Protein AF-A0A6G2W3L3-F1 (afdb_monomer_lite)

Secondary structure (DSSP, 8-state):
----SPPP---SS----TT----S--------HHHHHHHHHHHHHTT--HHHHHHHHHHHHHHHHHT-S------------TTSTTTT-

Radius of gyration: 17.18 Å; chains: 1; bounding box: 35×34×39 Å

Foldseek 3Di:
DDDPDAQDADDPDDDDDPPDPPPPDDDDDDDDPVVVVVLVVVCVVVVHDSVVVVVVVVQVVSCVRSVHPDGDDDDDDPPDPPPDPPPVD

pLDDT: mean 79.98, std 16.92, range [48.91, 98.06]

Structure (mmCIF, N/CA/C/O backbone):
data_AF-A0A6G2W3L3-F1
#
_entry.id   AF-A0A6G2W3L3-F1
#
loop_
_atom_site.group_PDB
_atom_site.id
_atom_site.type_symbol
_atom_site.label_atom_id
_atom_site.label_alt_id
_atom_site.label_comp_id
_atom_site.label_asym_id
_atom_site.label_entity_id
_atom_site.label_seq_id
_atom_site.pdbx_PDB_ins_code
_atom_site.Cartn_x
_atom_site.Cartn_y
_atom_site.Cartn_z
_atom_site.occupancy
_atom_site.B_iso_or_equiv
_atom_site.auth_seq_id
_atom_site.auth_comp_id
_atom_site.auth_asym_id
_atom_site.auth_atom_id
_atom_site.pdbx_PDB_model_num
ATOM 1 N N . SER A 1 1 ? 7.965 12.892 17.298 1.00 48.91 1 SER A N 1
ATOM 2 C CA . SER A 1 1 ? 7.966 11.627 18.059 1.00 48.91 1 SER A CA 1
ATOM 3 C C . SER A 1 1 ? 8.041 10.498 17.048 1.00 48.91 1 SER A C 1
ATOM 5 O O . SER A 1 1 ? 7.304 10.539 16.076 1.00 48.91 1 SER A O 1
ATOM 7 N N . GLY A 1 2 ? 9.013 9.591 17.170 1.00 54.34 2 GLY A N 1
ATOM 8 C CA . GLY A 1 2 ? 9.240 8.531 16.177 1.00 54.34 2 GLY A CA 1
ATOM 9 C C . GLY A 1 2 ? 8.298 7.341 16.366 1.00 54.34 2 GLY A C 1
ATOM 10 O O . GLY A 1 2 ? 7.880 7.063 17.489 1.00 54.34 2 GLY A O 1
ATOM 11 N N . LEU A 1 3 ? 7.981 6.646 15.272 1.00 56.06 3 LEU A N 1
ATOM 12 C CA . LEU A 1 3 ? 7.212 5.400 15.274 1.00 56.06 3 LEU A CA 1
ATOM 13 C C . LEU A 1 3 ? 8.112 4.278 15.820 1.00 56.06 3 LEU A C 1
ATOM 15 O O . LEU A 1 3 ? 9.074 3.885 15.166 1.00 56.06 3 LEU A O 1
ATOM 19 N N . ALA A 1 4 ? 7.849 3.829 17.049 1.00 63.16 4 ALA A N 1
ATOM 20 C CA . ALA A 1 4 ? 8.735 2.930 17.798 1.00 63.16 4 ALA A CA 1
ATOM 21 C C . ALA A 1 4 ? 8.477 1.430 17.553 1.00 63.16 4 ALA A C 1
ATOM 23 O O . ALA A 1 4 ? 9.233 0.597 18.047 1.00 63.16 4 ALA A O 1
ATOM 24 N N . GLU A 1 5 ? 7.425 1.075 16.810 1.00 64.19 5 GLU A N 1
ATOM 25 C CA . GLU A 1 5 ? 6.990 -0.313 16.645 1.00 64.19 5 GLU A CA 1
ATOM 26 C C . GLU A 1 5 ? 6.282 -0.519 15.296 1.00 64.19 5 GLU A C 1
ATOM 28 O O . GLU A 1 5 ? 5.610 0.385 14.792 1.00 64.19 5 GLU A O 1
ATOM 33 N N . ALA A 1 6 ? 6.433 -1.710 14.707 1.00 66.31 6 ALA A N 1
ATOM 34 C CA . ALA A 1 6 ? 5.678 -2.108 13.522 1.00 66.31 6 ALA A CA 1
ATOM 35 C C . ALA A 1 6 ? 4.171 -2.156 13.826 1.00 66.3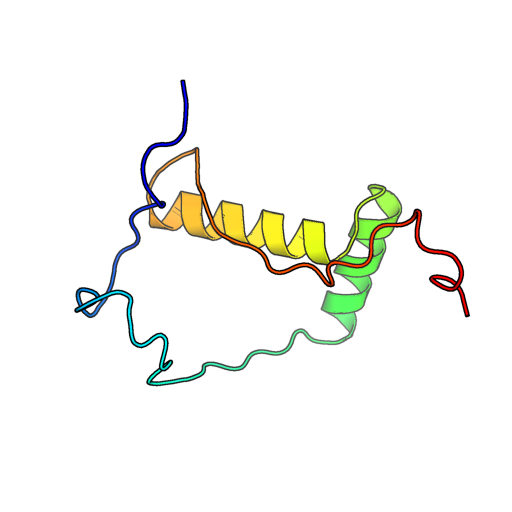1 6 ALA A C 1
ATOM 37 O O . ALA A 1 6 ? 3.768 -2.445 14.952 1.00 66.31 6 ALA A O 1
ATOM 38 N N . THR A 1 7 ? 3.323 -1.904 12.825 1.00 73.62 7 THR A N 1
ATOM 39 C CA . THR A 1 7 ? 1.867 -1.997 13.007 1.00 73.62 7 THR A CA 1
ATOM 40 C C . THR A 1 7 ? 1.476 -3.417 13.427 1.00 73.62 7 THR A C 1
ATOM 42 O O . THR A 1 7 ? 1.707 -4.349 12.655 1.00 73.62 7 THR A O 1
ATOM 45 N N . PRO A 1 8 ? 0.876 -3.611 14.617 1.00 71.56 8 PRO A N 1
ATOM 46 C CA . PRO A 1 8 ? 0.445 -4.930 15.048 1.00 71.56 8 PRO A CA 1
ATOM 47 C C . PRO A 1 8 ? -0.764 -5.352 14.214 1.00 71.56 8 PRO A C 1
ATOM 49 O O . PRO A 1 8 ? -1.757 -4.627 14.129 1.00 71.56 8 PRO A O 1
ATOM 52 N N . LEU A 1 9 ? -0.669 -6.522 13.591 1.00 70.56 9 LEU A N 1
ATOM 53 C CA . LEU A 1 9 ? -1.743 -7.123 12.809 1.00 70.56 9 LEU A CA 1
ATOM 54 C C . LEU A 1 9 ? -2.241 -8.388 13.510 1.00 70.56 9 LEU A C 1
ATOM 56 O O . LEU A 1 9 ? -1.468 -9.033 14.220 1.00 70.56 9 LEU A O 1
ATOM 60 N N . PRO A 1 10 ? -3.515 -8.762 13.329 1.00 70.56 10 PRO A N 1
ATOM 61 C CA . PRO A 1 10 ? -3.994 -10.059 13.776 1.00 70.56 10 PRO A CA 1
ATOM 62 C C . PRO A 1 10 ? -3.250 -11.161 13.008 1.00 70.56 10 PRO A C 1
ATOM 64 O O . PRO A 1 10 ? -3.294 -11.209 11.780 1.00 70.56 10 PRO A O 1
ATOM 67 N N . TYR A 1 11 ? -2.553 -12.033 13.736 1.00 67.88 11 TYR A N 1
ATOM 68 C CA . TYR A 1 11 ? -1.871 -13.196 13.173 1.00 67.88 11 TYR A CA 1
ATOM 69 C C . TYR A 1 11 ? -2.572 -14.473 13.632 1.00 67.88 11 TYR A C 1
ATOM 71 O O . TYR A 1 11 ? -2.814 -14.649 14.825 1.00 67.88 11 TYR A O 1
ATOM 79 N N . ASP A 1 12 ? -2.801 -15.408 12.709 1.00 68.88 12 ASP A N 1
ATOM 80 C CA . ASP A 1 12 ? -3.286 -16.756 13.050 1.00 68.88 12 ASP A CA 1
ATOM 81 C C . ASP A 1 12 ? -2.229 -17.573 13.819 1.00 68.88 12 ASP A C 1
ATOM 83 O O . ASP A 1 12 ? -2.539 -18.545 14.509 1.00 68.88 12 ASP A O 1
ATOM 87 N N . ARG A 1 13 ? -0.951 -17.179 13.711 1.00 56.03 13 ARG A N 1
ATOM 88 C CA . ARG A 1 13 ? 0.177 -17.766 14.436 1.00 56.03 13 ARG A CA 1
ATOM 89 C C . ARG A 1 13 ? 1.151 -16.676 14.857 1.00 56.03 13 ARG A C 1
ATOM 91 O O . ARG A 1 13 ? 1.651 -15.937 14.016 1.00 56.03 13 ARG A O 1
ATOM 98 N N . GLU A 1 14 ? 1.456 -16.624 16.149 1.00 61.59 14 GLU A N 1
ATOM 99 C CA . GLU A 1 14 ? 2.453 -15.701 16.692 1.00 61.59 14 GLU A CA 1
ATOM 100 C C . GLU A 1 14 ? 3.826 -15.939 16.023 1.00 61.59 14 GLU A C 1
ATOM 102 O O . GLU A 1 14 ? 4.304 -17.087 16.027 1.00 61.59 14 GLU A O 1
ATOM 107 N N . PRO A 1 15 ? 4.451 -14.911 15.411 1.00 59.72 15 PRO A N 1
ATOM 108 C CA . PRO A 1 15 ? 5.740 -15.053 14.741 1.00 59.72 15 PRO A CA 1
ATOM 109 C C . PRO A 1 15 ? 6.829 -15.486 15.732 1.00 59.72 15 PRO A C 1
ATOM 111 O O . PRO A 1 15 ? 7.273 -14.710 16.575 1.00 59.72 15 PRO A O 1
ATOM 114 N N . ARG A 1 16 ? 7.274 -16.745 15.646 1.00 56.44 16 ARG A N 1
ATOM 115 C CA . ARG A 1 16 ? 8.398 -17.258 16.441 1.00 56.44 16 ARG A CA 1
ATOM 116 C C . ARG A 1 16 ? 9.705 -16.935 15.718 1.00 56.44 16 ARG A C 1
ATOM 118 O O . ARG A 1 16 ? 10.055 -17.626 14.772 1.00 56.44 16 ARG A O 1
ATOM 125 N N . GLU A 1 17 ? 10.388 -15.897 16.197 1.00 55.34 17 GLU A N 1
ATOM 126 C CA . GLU A 1 17 ? 11.724 -15.433 15.790 1.00 55.34 17 GLU A CA 1
ATOM 127 C C . GLU A 1 17 ? 11.849 -14.896 14.350 1.00 55.34 17 GLU A C 1
ATOM 129 O O . GLU A 1 17 ? 11.673 -15.595 13.356 1.00 55.34 17 GLU A O 1
ATOM 134 N N . ALA A 1 18 ? 12.256 -13.628 14.237 1.00 55.50 18 ALA A N 1
ATOM 135 C CA . ALA A 1 18 ? 12.396 -12.866 12.991 1.00 55.50 18 ALA A CA 1
ATOM 136 C C . ALA A 1 18 ? 13.474 -13.387 12.006 1.00 55.50 18 ALA A C 1
ATOM 138 O O . ALA A 1 18 ? 13.737 -12.745 10.991 1.00 55.50 18 ALA A O 1
ATOM 139 N N . HIS A 1 19 ? 14.105 -14.538 12.274 1.00 52.16 19 HIS A N 1
ATOM 140 C CA . HIS A 1 19 ? 15.258 -15.043 11.517 1.00 52.16 19 HIS A CA 1
ATOM 141 C C . HIS A 1 19 ? 14.956 -16.144 10.494 1.00 52.16 19 HIS A C 1
ATOM 143 O O . HIS A 1 19 ? 15.876 -16.620 9.834 1.00 52.16 19 HIS A O 1
ATOM 149 N N . ARG A 1 20 ? 13.688 -16.502 10.263 1.00 52.22 20 ARG A N 1
ATOM 150 C CA . ARG A 1 20 ? 13.302 -17.256 9.060 1.00 52.22 20 ARG A CA 1
ATOM 151 C C . ARG A 1 20 ? 12.046 -16.667 8.443 1.00 52.22 20 ARG A C 1
ATOM 153 O O . ARG A 1 20 ? 10.939 -17.121 8.708 1.00 52.22 20 ARG A O 1
ATOM 160 N N . ALA A 1 21 ? 12.234 -15.683 7.568 1.00 55.06 21 ALA A N 1
ATOM 161 C CA . ALA A 1 21 ? 11.221 -15.255 6.608 1.00 55.06 21 ALA A CA 1
ATOM 162 C C . ALA A 1 21 ? 11.007 -16.333 5.522 1.00 55.06 21 ALA A C 1
ATOM 164 O O . ALA A 1 21 ? 11.053 -16.055 4.330 1.00 55.06 21 ALA A O 1
ATOM 165 N N . GLU A 1 22 ? 10.811 -17.592 5.915 1.00 58.09 22 GLU A N 1
ATOM 166 C CA . GLU A 1 22 ? 10.290 -18.607 5.009 1.00 58.09 22 GLU A CA 1
ATOM 167 C C . GLU A 1 22 ? 8.769 -18.503 5.044 1.00 58.09 22 GLU A C 1
ATOM 169 O O . GLU A 1 22 ? 8.109 -18.926 5.995 1.00 58.09 22 GLU A O 1
ATOM 174 N N . SER A 1 23 ? 8.208 -17.895 3.998 1.00 57.44 23 SER A N 1
ATOM 175 C CA . SER A 1 23 ? 6.765 -17.917 3.766 1.00 57.44 23 SER A CA 1
ATOM 176 C C . SER A 1 23 ? 6.324 -19.372 3.623 1.00 57.44 23 SER A C 1
ATOM 178 O O . SER A 1 23 ? 6.627 -20.025 2.630 1.00 57.44 23 SER A O 1
ATOM 180 N N . THR A 1 24 ? 5.617 -19.904 4.621 1.00 65.81 24 THR A N 1
ATOM 181 C CA . THR A 1 24 ? 5.156 -21.304 4.614 1.00 65.81 24 THR A CA 1
ATOM 182 C C . THR A 1 24 ? 4.038 -21.538 3.578 1.00 65.81 24 THR A C 1
ATOM 184 O O . THR A 1 24 ? 3.712 -22.680 3.267 1.00 65.81 24 THR A O 1
ATOM 187 N N . HIS A 1 25 ? 3.457 -20.467 3.015 1.00 76.75 25 HIS A N 1
ATOM 188 C CA . HIS A 1 25 ? 2.432 -20.508 1.970 1.00 76.75 25 HIS A CA 1
ATOM 189 C C . HIS A 1 25 ? 2.406 -19.192 1.170 1.00 76.75 25 HIS A C 1
ATOM 191 O O . HIS A 1 25 ? 2.579 -18.122 1.753 1.00 76.75 25 HIS A O 1
ATOM 197 N N . ALA A 1 26 ? 2.167 -19.260 -0.143 1.00 82.69 26 ALA A N 1
ATOM 198 C CA . ALA A 1 26 ? 2.038 -18.092 -1.015 1.00 82.69 26 ALA A CA 1
ATOM 199 C C . ALA A 1 26 ? 0.625 -18.029 -1.608 1.00 82.69 26 ALA A C 1
ATOM 201 O O . ALA A 1 26 ? 0.151 -19.000 -2.196 1.00 82.69 26 ALA A O 1
ATOM 202 N N . VAL A 1 27 ? -0.034 -16.875 -1.472 1.00 89.44 27 VAL A N 1
ATOM 203 C CA . VAL A 1 27 ? -1.337 -16.601 -2.093 1.00 89.44 27 VAL A CA 1
ATOM 204 C C . VAL A 1 27 ? -1.109 -15.700 -3.296 1.00 89.44 27 VAL A C 1
ATOM 206 O O . VAL A 1 27 ? -0.589 -14.595 -3.160 1.00 89.44 27 VAL A O 1
ATOM 209 N N . HIS A 1 28 ? -1.479 -16.177 -4.481 1.00 90.81 28 HIS A N 1
ATOM 210 C CA . HIS A 1 28 ? -1.333 -15.421 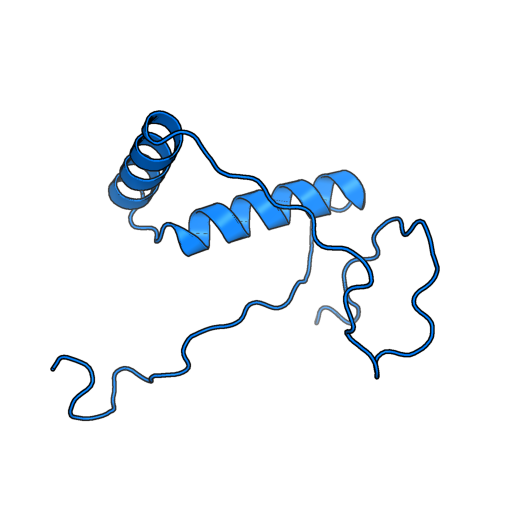-5.720 1.00 90.81 28 HIS A CA 1
ATOM 211 C C . HIS A 1 28 ? -2.683 -14.847 -6.147 1.00 90.81 28 HIS A C 1
ATOM 213 O O . HIS A 1 28 ? -3.699 -15.539 -6.139 1.00 90.81 28 HIS A O 1
ATOM 219 N N . GLY A 1 29 ? -2.677 -13.584 -6.561 1.00 92.00 29 GLY A N 1
ATOM 220 C CA . GLY A 1 29 ? -3.825 -12.909 -7.149 1.00 92.00 29 GLY A CA 1
ATOM 221 C C . GLY A 1 29 ? -3.374 -12.045 -8.318 1.00 92.00 29 GLY A C 1
ATOM 222 O O . GLY A 1 29 ? -2.268 -11.505 -8.315 1.00 92.00 29 GLY A O 1
ATOM 223 N N . THR A 1 30 ? -4.222 -11.919 -9.333 1.00 94.88 30 THR A N 1
ATOM 224 C CA . THR A 1 30 ? -3.958 -11.062 -10.492 1.00 94.88 30 THR A CA 1
ATOM 225 C C . THR A 1 30 ? -5.155 -10.163 -10.728 1.00 94.88 30 THR A C 1
ATOM 227 O O . THR A 1 30 ? -6.301 -10.607 -10.667 1.00 94.88 30 THR A O 1
ATOM 230 N N . LEU A 1 31 ? -4.888 -8.890 -11.004 1.00 94.94 31 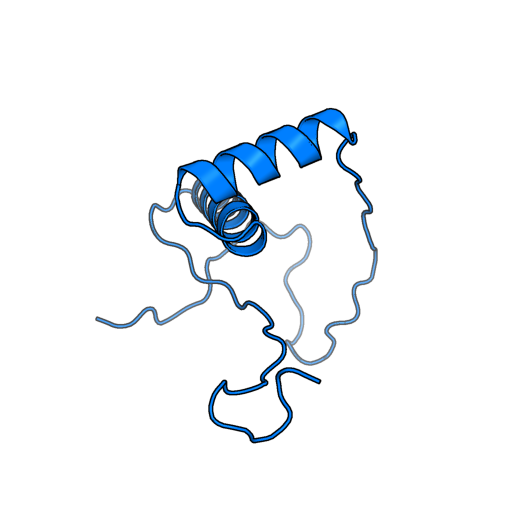LEU A N 1
ATOM 231 C CA . LEU A 1 31 ? -5.924 -7.956 -11.414 1.00 94.94 31 LEU A CA 1
ATOM 232 C C . LEU A 1 31 ? -6.233 -8.144 -12.904 1.00 94.94 31 LEU A C 1
ATOM 234 O O . LEU A 1 31 ? -5.305 -8.261 -13.710 1.00 94.94 31 LEU A O 1
ATOM 238 N N . PRO A 1 32 ? -7.517 -8.137 -13.306 1.00 97.94 32 PRO A N 1
ATOM 239 C CA . PRO A 1 32 ? -7.876 -8.103 -14.715 1.00 97.94 32 PRO A CA 1
ATOM 240 C C . PRO A 1 32 ? -7.237 -6.902 -15.415 1.00 97.94 32 PRO A C 1
ATOM 242 O O . PRO A 1 32 ? -7.183 -5.808 -14.855 1.00 97.94 32 PRO A O 1
ATOM 245 N N . ALA A 1 33 ? -6.846 -7.069 -16.680 1.00 97.44 33 ALA A N 1
ATOM 246 C CA . ALA A 1 33 ? -6.170 -6.020 -17.450 1.00 97.44 33 ALA A CA 1
ATOM 247 C C . ALA A 1 33 ? -6.943 -4.689 -17.489 1.00 97.44 33 ALA A C 1
ATOM 249 O O . ALA A 1 33 ? -6.339 -3.620 -17.523 1.00 97.44 33 ALA A O 1
ATOM 250 N N . ALA A 1 34 ? -8.279 -4.740 -17.467 1.00 98.00 34 ALA A N 1
ATOM 251 C CA . ALA A 1 34 ? -9.102 -3.540 -17.371 1.00 98.00 34 ALA A CA 1
ATOM 252 C C . ALA A 1 34 ? -8.848 -2.778 -16.060 1.00 98.00 34 ALA A C 1
ATOM 254 O O . ALA A 1 34 ? -8.555 -1.591 -16.111 1.00 98.00 34 ALA A O 1
ATOM 255 N N . ALA A 1 35 ? -8.867 -3.460 -14.911 1.00 97.06 35 ALA A N 1
ATOM 256 C CA . ALA A 1 35 ? -8.604 -2.842 -13.612 1.00 97.06 35 ALA A CA 1
ATOM 257 C C . ALA A 1 35 ? -7.180 -2.272 -13.528 1.00 97.06 35 ALA A C 1
ATOM 259 O O . ALA A 1 35 ? -6.992 -1.156 -13.051 1.00 97.06 35 ALA A O 1
ATOM 260 N N . THR A 1 36 ? -6.186 -2.990 -14.059 1.00 97.19 36 THR A N 1
ATOM 261 C CA . THR A 1 36 ? -4.800 -2.500 -14.115 1.00 97.19 36 THR A CA 1
ATOM 262 C C . THR A 1 36 ? -4.691 -1.204 -14.921 1.00 97.19 36 THR A C 1
ATOM 264 O O . THR A 1 36 ? -4.099 -0.239 -14.443 1.00 97.19 36 THR A O 1
ATOM 267 N N . ARG A 1 37 ? -5.332 -1.121 -16.096 1.00 97.88 37 ARG A N 1
ATOM 268 C CA . ARG A 1 37 ? -5.343 0.106 -16.915 1.00 97.88 37 ARG A CA 1
ATOM 269 C C . ARG A 1 37 ? -5.996 1.291 -16.206 1.00 97.88 37 ARG A C 1
ATOM 271 O O . ARG A 1 37 ? -5.534 2.422 -16.352 1.00 97.88 37 ARG A O 1
ATOM 278 N N . GLU A 1 38 ? -7.058 1.044 -15.446 1.00 97.75 38 GLU A N 1
ATOM 279 C CA . GLU A 1 38 ? -7.726 2.083 -14.658 1.00 97.75 38 GLU A CA 1
ATOM 280 C C . GLU A 1 38 ? -6.808 2.619 -13.549 1.00 97.75 38 GLU A C 1
ATOM 282 O O . GLU A 1 38 ? -6.690 3.835 -13.388 1.00 97.75 38 GLU A O 1
ATOM 287 N N . LEU A 1 39 ? -6.091 1.734 -12.847 1.00 97.31 39 LEU A N 1
ATOM 288 C CA . LEU A 1 39 ? -5.098 2.122 -11.839 1.00 97.31 39 LEU A CA 1
ATOM 289 C C . LEU A 1 39 ? -3.936 2.908 -12.450 1.00 97.31 39 LEU A C 1
ATOM 291 O O . LEU A 1 39 ? -3.518 3.922 -11.900 1.00 97.31 39 LEU A O 1
ATOM 295 N N . GLU A 1 40 ? -3.437 2.489 -13.609 1.00 97.69 40 GLU A N 1
ATOM 296 C CA . GLU A 1 40 ? -2.398 3.225 -14.326 1.00 97.69 40 GLU A CA 1
ATOM 297 C C . GLU A 1 40 ? -2.868 4.616 -14.769 1.00 97.69 40 GLU A C 1
ATOM 299 O O . GLU A 1 40 ? -2.110 5.584 -14.687 1.00 97.69 40 GLU A O 1
ATOM 304 N N . ARG A 1 41 ? -4.118 4.742 -15.237 1.00 98.06 41 ARG A N 1
ATOM 305 C CA . ARG A 1 41 ? -4.691 6.044 -15.600 1.00 98.06 41 ARG A CA 1
ATOM 306 C C . ARG A 1 41 ? -4.797 6.946 -14.377 1.00 98.06 41 ARG A C 1
ATOM 308 O O . ARG A 1 41 ? -4.404 8.104 -14.473 1.00 98.06 41 ARG A O 1
ATOM 315 N N . LEU A 1 42 ? -5.274 6.408 -13.254 1.00 97.75 42 LEU A N 1
ATOM 316 C CA . LEU A 1 42 ? -5.355 7.127 -11.984 1.00 97.75 42 LEU A CA 1
ATOM 317 C C . LEU A 1 42 ? -3.973 7.596 -11.515 1.00 97.75 42 LEU A C 1
ATOM 319 O O . LEU A 1 42 ? -3.818 8.750 -11.123 1.00 97.75 42 LEU A O 1
ATOM 323 N N . ALA A 1 43 ? -2.964 6.726 -11.589 1.00 97.44 43 ALA A N 1
ATOM 324 C CA . ALA A 1 43 ? -1.597 7.063 -11.205 1.00 97.44 43 ALA A CA 1
ATOM 325 C C . ALA A 1 43 ? -1.089 8.252 -12.030 1.00 97.44 43 ALA A C 1
ATOM 327 O O . ALA A 1 43 ? -0.675 9.266 -11.471 1.00 97.44 43 ALA A O 1
ATOM 328 N N . ARG A 1 44 ? -1.231 8.175 -13.361 1.00 97.38 44 ARG A N 1
ATOM 329 C CA . ARG A 1 44 ? -0.823 9.246 -14.279 1.00 97.38 44 AR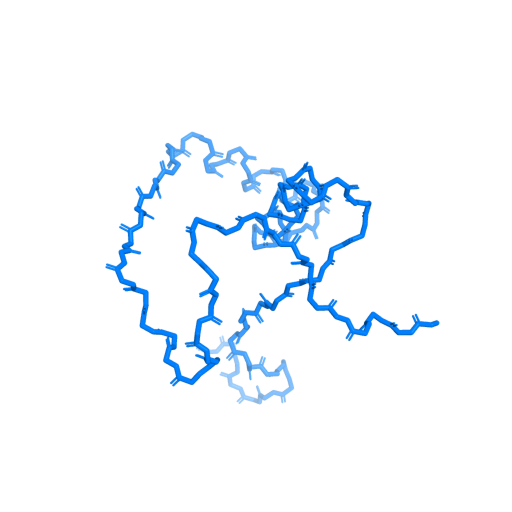G A CA 1
ATOM 330 C C . ARG A 1 44 ? -1.568 10.553 -14.030 1.00 97.38 44 ARG A C 1
ATOM 332 O O . ARG A 1 44 ? -0.926 11.595 -13.966 1.00 97.38 44 ARG A O 1
ATOM 339 N N . SER A 1 45 ? -2.894 10.517 -13.874 1.00 97.94 45 SER A N 1
ATOM 340 C CA . SER A 1 45 ? -3.684 11.736 -13.645 1.00 97.94 45 SER A CA 1
ATOM 341 C C . SER A 1 45 ? -3.351 12.426 -12.323 1.00 97.94 45 SER A C 1
ATOM 343 O O . SER A 1 45 ? -3.564 13.626 -12.199 1.00 97.94 45 SER A O 1
ATOM 345 N N . SER A 1 46 ? -2.826 11.673 -11.355 1.00 97.06 46 SER A N 1
ATOM 346 C CA . SER A 1 46 ? -2.464 12.170 -10.027 1.00 97.06 46 SER A CA 1
ATOM 347 C C . SER A 1 46 ? -0.962 12.434 -9.859 1.00 97.06 46 SER A C 1
ATOM 349 O O . SER A 1 46 ? -0.538 12.787 -8.763 1.00 97.06 46 SER A O 1
ATOM 351 N N . GLY A 1 47 ? -0.142 12.247 -10.904 1.00 96.88 47 GLY A N 1
ATOM 352 C CA . GLY A 1 47 ? 1.317 12.405 -10.818 1.00 96.88 47 GLY A CA 1
ATOM 353 C C . GLY A 1 47 ? 2.006 11.375 -9.910 1.00 96.88 47 GLY A C 1
ATOM 354 O O . GLY A 1 47 ? 3.054 11.658 -9.337 1.00 96.88 47 GLY A O 1
ATOM 355 N N . LEU A 1 48 ? 1.410 10.192 -9.747 1.00 96.50 48 LEU A N 1
ATOM 356 C CA . LEU A 1 48 ? 1.895 9.114 -8.887 1.00 96.50 48 LEU A CA 1
ATOM 357 C C . LEU A 1 48 ? 2.428 7.937 -9.709 1.00 96.50 48 LEU A C 1
ATOM 359 O O . LEU A 1 48 ? 2.058 7.734 -10.865 1.00 96.50 48 LEU A O 1
ATOM 363 N N . THR A 1 49 ? 3.251 7.100 -9.075 1.00 94.62 49 THR A N 1
ATOM 364 C CA . THR A 1 49 ? 3.603 5.787 -9.630 1.00 94.62 49 THR A CA 1
ATOM 365 C C . THR A 1 49 ? 2.539 4.747 -9.269 1.00 94.62 49 THR A C 1
ATOM 367 O O . THR A 1 49 ? 1.863 4.865 -8.243 1.00 94.62 49 THR A O 1
ATOM 370 N N . LEU A 1 50 ? 2.415 3.683 -10.072 1.00 95.06 50 LEU A N 1
ATOM 371 C CA . LEU A 1 50 ? 1.535 2.559 -9.728 1.00 95.06 50 LEU A CA 1
ATOM 372 C C . LEU A 1 50 ? 1.947 1.909 -8.395 1.00 95.06 50 LEU A C 1
ATOM 374 O O . LEU A 1 50 ? 1.083 1.565 -7.593 1.00 95.06 50 LEU A O 1
ATOM 378 N N . ASN A 1 51 ? 3.253 1.812 -8.125 1.00 92.81 51 ASN A N 1
ATOM 379 C CA . ASN A 1 51 ? 3.770 1.331 -6.845 1.00 92.81 51 ASN A CA 1
ATOM 380 C C . ASN A 1 51 ? 3.239 2.170 -5.667 1.00 92.81 51 ASN A C 1
ATOM 382 O O . ASN A 1 51 ? 2.758 1.610 -4.689 1.00 92.81 51 ASN A O 1
ATOM 386 N N . THR A 1 52 ? 3.236 3.502 -5.785 1.00 94.88 52 THR A N 1
ATOM 387 C CA . THR A 1 52 ? 2.694 4.402 -4.752 1.00 94.88 52 THR A CA 1
ATOM 388 C C . THR A 1 52 ? 1.204 4.162 -4.501 1.00 94.88 52 THR A C 1
ATOM 390 O O . THR A 1 52 ? 0.777 4.140 -3.349 1.00 94.88 52 THR A O 1
A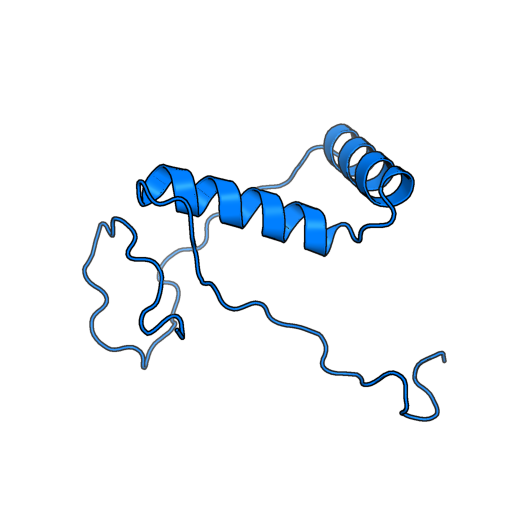TOM 393 N N . LEU A 1 53 ? 0.406 3.933 -5.552 1.00 96.06 53 LEU A N 1
ATOM 394 C CA . LEU A 1 53 ? -1.010 3.585 -5.380 1.00 96.06 53 LEU A CA 1
ATOM 395 C C . LEU A 1 53 ? -1.187 2.260 -4.635 1.00 96.06 53 LEU A C 1
ATOM 397 O O . LEU A 1 53 ? -2.019 2.174 -3.734 1.00 96.06 53 LEU A O 1
ATOM 401 N N . VAL A 1 54 ? -0.402 1.240 -4.986 1.00 94.31 54 VAL A N 1
ATOM 402 C CA . VAL A 1 54 ? -0.450 -0.068 -4.318 1.00 94.31 54 VAL A CA 1
ATOM 403 C C . VAL A 1 54 ? -0.031 0.055 -2.852 1.00 94.31 54 VAL A C 1
ATOM 405 O O . VAL A 1 54 ? -0.721 -0.470 -1.982 1.00 94.31 54 VAL A O 1
ATOM 408 N N . GLN A 1 55 ? 1.037 0.799 -2.558 1.00 95.06 55 GLN A N 1
ATOM 409 C CA . GLN A 1 55 ? 1.466 1.087 -1.187 1.00 95.06 55 GLN A CA 1
ATOM 410 C C . GLN A 1 55 ? 0.380 1.826 -0.392 1.00 95.06 55 GLN A C 1
ATOM 412 O O . GLN A 1 55 ? 0.129 1.478 0.758 1.00 95.06 55 GLN A O 1
ATOM 417 N N . GLY A 1 56 ? -0.308 2.800 -0.997 1.00 95.12 56 GLY A N 1
ATOM 418 C CA . GLY A 1 56 ? -1.426 3.504 -0.362 1.00 95.12 56 GLY A CA 1
ATOM 419 C C . GLY A 1 56 ? -2.625 2.592 -0.086 1.00 95.12 56 GLY A C 1
ATOM 420 O O . GLY A 1 56 ? -3.181 2.610 1.010 1.00 95.12 56 GLY A O 1
ATOM 421 N N . ALA A 1 57 ? -2.991 1.737 -1.044 1.00 95.06 57 ALA A N 1
ATOM 422 C CA . ALA A 1 57 ? -4.040 0.737 -0.854 1.00 95.06 57 ALA A CA 1
ATOM 423 C C . ALA A 1 57 ? -3.683 -0.259 0.264 1.00 95.06 57 ALA A C 1
ATOM 425 O O . ALA A 1 57 ? -4.535 -0.600 1.086 1.00 95.06 57 ALA A O 1
ATOM 426 N N . TRP A 1 58 ? -2.417 -0.681 0.329 1.00 95.00 58 TRP A N 1
ATOM 427 C CA . TRP A 1 58 ? -1.902 -1.533 1.397 1.00 95.00 58 TRP A CA 1
ATOM 428 C C . TRP A 1 58 ? -1.956 -0.835 2.760 1.00 95.00 58 TRP A C 1
ATOM 430 O O . TRP A 1 58 ? -2.472 -1.412 3.713 1.00 95.00 58 TRP A O 1
ATOM 440 N N . ALA A 1 59 ? -1.534 0.429 2.846 1.00 94.81 59 ALA A N 1
ATOM 441 C CA . ALA A 1 59 ? -1.618 1.221 4.071 1.00 94.81 59 ALA A CA 1
ATOM 442 C C . ALA A 1 59 ? -3.060 1.317 4.598 1.00 94.81 59 ALA A C 1
ATOM 444 O O . ALA A 1 59 ? -3.305 1.070 5.776 1.00 94.81 59 ALA A O 1
ATOM 445 N N . LEU A 1 60 ? -4.027 1.600 3.715 1.00 95.75 60 LEU A N 1
ATOM 446 C CA . LEU A 1 60 ? -5.449 1.660 4.068 1.00 95.75 60 LEU A CA 1
ATOM 447 C C . LEU A 1 60 ? -5.989 0.311 4.553 1.00 95.75 60 LEU A C 1
ATOM 449 O O . LEU A 1 60 ? -6.786 0.266 5.490 1.00 95.75 60 LEU A O 1
ATOM 453 N N . LEU A 1 61 ? -5.571 -0.792 3.929 1.00 94.44 61 LEU A N 1
ATOM 454 C CA . LEU A 1 61 ? -5.949 -2.127 4.380 1.00 94.44 61 LEU A CA 1
ATOM 455 C C . LEU A 1 61 ? -5.412 -2.395 5.790 1.00 94.44 61 LEU A C 1
ATOM 457 O O . LEU A 1 61 ? -6.180 -2.794 6.661 1.00 94.44 61 LEU A O 1
ATOM 461 N N . LEU A 1 62 ? -4.125 -2.136 6.024 1.00 94.06 62 LEU A N 1
ATOM 462 C CA . LEU A 1 62 ? -3.494 -2.324 7.329 1.00 94.06 62 LEU A CA 1
ATOM 463 C C . LEU A 1 62 ? -4.148 -1.464 8.412 1.00 94.06 62 LEU A C 1
ATOM 465 O O . LEU A 1 62 ? -4.462 -1.981 9.479 1.00 94.06 62 LEU A O 1
ATOM 469 N N . ALA A 1 63 ? -4.411 -0.188 8.123 1.00 92.00 63 ALA A N 1
ATOM 470 C CA . ALA A 1 63 ? -5.072 0.740 9.039 1.00 92.00 63 ALA A CA 1
ATOM 471 C C . ALA A 1 63 ? -6.432 0.194 9.499 1.00 92.00 63 ALA A C 1
ATOM 473 O O . ALA A 1 63 ? -6.732 0.131 10.693 1.00 92.00 63 ALA A O 1
ATOM 474 N N . ARG A 1 64 ? -7.226 -0.311 8.545 1.00 93.31 64 ARG A N 1
ATOM 475 C CA . ARG A 1 64 ? -8.534 -0.917 8.821 1.00 93.31 64 ARG A CA 1
ATOM 476 C C . ARG A 1 64 ? -8.439 -2.205 9.632 1.00 93.31 64 ARG A C 1
ATOM 478 O O . ARG A 1 64 ? -9.291 -2.420 10.485 1.00 93.31 64 ARG A O 1
ATOM 485 N N . GLN A 1 65 ? -7.443 -3.051 9.371 1.00 91.81 65 GLN A N 1
ATOM 486 C CA . GLN A 1 65 ? -7.271 -4.311 10.105 1.00 91.81 65 GLN A CA 1
ATOM 487 C C . GLN A 1 65 ? -6.702 -4.101 11.511 1.00 91.81 65 GLN A C 1
ATOM 489 O O . GLN A 1 65 ? -7.067 -4.821 12.435 1.00 91.81 65 GLN A O 1
ATOM 494 N N . ALA A 1 66 ? -5.833 -3.106 11.687 1.00 89.19 66 ALA A N 1
ATOM 495 C CA . ALA A 1 66 ? -5.246 -2.764 12.978 1.00 89.19 66 ALA A CA 1
ATOM 496 C C . ALA A 1 66 ? -6.151 -1.862 13.837 1.00 89.19 66 ALA A C 1
ATOM 498 O O . ALA A 1 66 ? -5.878 -1.683 15.023 1.00 89.19 66 ALA A O 1
ATOM 499 N N . GLY A 1 67 ? -7.193 -1.257 13.249 1.00 89.31 67 GLY A N 1
ATOM 500 C CA . GLY A 1 67 ? -8.014 -0.243 13.913 1.00 89.31 67 GLY A CA 1
ATOM 501 C C . GLY A 1 67 ? -7.216 1.014 14.280 1.00 89.31 67 GLY A C 1
ATOM 502 O O . GLY A 1 67 ? -7.458 1.602 15.332 1.00 89.31 67 GLY A O 1
ATOM 503 N N . ARG A 1 68 ? -6.225 1.389 13.458 1.00 86.25 68 ARG A N 1
ATOM 504 C CA . ARG A 1 68 ? -5.331 2.539 13.678 1.00 86.25 68 ARG A CA 1
ATOM 505 C C . ARG A 1 68 ? -5.277 3.427 12.444 1.00 86.25 68 ARG A C 1
ATOM 507 O O . ARG A 1 68 ? -5.289 2.917 11.331 1.00 86.25 68 ARG A O 1
ATOM 514 N N . ASP A 1 69 ? -5.125 4.730 12.655 1.00 87.81 69 ASP A N 1
ATOM 515 C CA . ASP A 1 69 ? -5.007 5.710 11.565 1.00 87.81 69 ASP A CA 1
ATOM 516 C C . ASP A 1 69 ? -3.586 5.794 10.985 1.00 87.81 69 ASP A C 1
ATOM 518 O O . ASP A 1 69 ? -3.397 6.210 9.843 1.00 87.81 69 ASP A O 1
ATOM 522 N N . GLU A 1 70 ? -2.583 5.361 11.752 1.00 89.31 70 GLU A N 1
ATOM 523 C CA . GLU A 1 70 ? -1.177 5.365 11.350 1.00 89.31 70 GLU A CA 1
ATOM 524 C C . GLU A 1 70 ? -0.622 3.944 11.274 1.00 89.31 70 GLU A C 1
ATOM 526 O O . GLU A 1 70 ? -0.802 3.128 12.188 1.00 89.31 70 GLU A O 1
ATOM 531 N N . VAL A 1 71 ? 0.092 3.660 10.181 1.00 90.81 71 VAL A N 1
ATOM 532 C CA . VAL A 1 71 ? 0.727 2.363 9.945 1.00 90.81 71 VAL A CA 1
ATOM 533 C C . VAL A 1 71 ? 2.158 2.499 9.439 1.00 90.81 71 VAL A C 1
ATOM 535 O O . VAL A 1 71 ? 2.505 3.466 8.764 1.00 90.81 71 VAL A O 1
ATOM 538 N N . VAL A 1 72 ? 2.985 1.499 9.745 1.00 90.56 72 VAL A N 1
ATOM 539 C CA . VAL A 1 72 ? 4.385 1.403 9.323 1.00 90.56 72 VAL A CA 1
ATOM 540 C C . VAL A 1 72 ? 4.633 0.031 8.720 1.00 90.56 72 VAL A C 1
ATOM 542 O O . VAL A 1 72 ? 4.358 -0.992 9.346 1.00 90.56 72 VAL A O 1
ATOM 545 N N . PHE A 1 73 ? 5.189 0.017 7.511 1.00 88.94 73 PHE A N 1
ATOM 546 C CA . PHE A 1 73 ? 5.606 -1.190 6.809 1.00 88.94 73 PHE A CA 1
ATOM 547 C C . PHE A 1 73 ? 6.833 -0.905 5.937 1.00 88.94 73 PHE A C 1
ATOM 549 O O . PHE A 1 73 ? 7.055 0.222 5.494 1.00 88.94 73 PHE A O 1
ATOM 556 N N . GLY A 1 74 ? 7.641 -1.936 5.698 1.00 87.69 74 GLY A N 1
ATOM 557 C CA . GLY A 1 74 ? 8.790 -1.851 4.801 1.00 87.69 74 GLY A CA 1
ATOM 558 C C . GLY A 1 74 ? 8.375 -1.958 3.334 1.00 87.69 74 GLY A C 1
ATOM 559 O O . GLY A 1 74 ? 7.437 -2.675 2.995 1.00 87.69 74 GLY A O 1
ATOM 560 N N . THR A 1 75 ? 9.113 -1.283 2.456 1.00 87.75 75 THR A N 1
ATOM 561 C CA . THR A 1 75 ? 9.030 -1.471 1.004 1.00 87.75 75 THR A CA 1
ATOM 562 C C . THR A 1 75 ? 10.423 -1.703 0.448 1.00 87.75 75 THR A C 1
ATOM 564 O O . THR A 1 75 ? 11.386 -1.069 0.875 1.00 87.75 75 THR A O 1
ATOM 567 N N . THR A 1 76 ? 10.535 -2.591 -0.533 1.00 83.50 76 THR A N 1
ATOM 568 C CA . THR A 1 76 ? 11.771 -2.760 -1.297 1.00 83.50 76 THR A CA 1
ATOM 569 C C . THR A 1 76 ?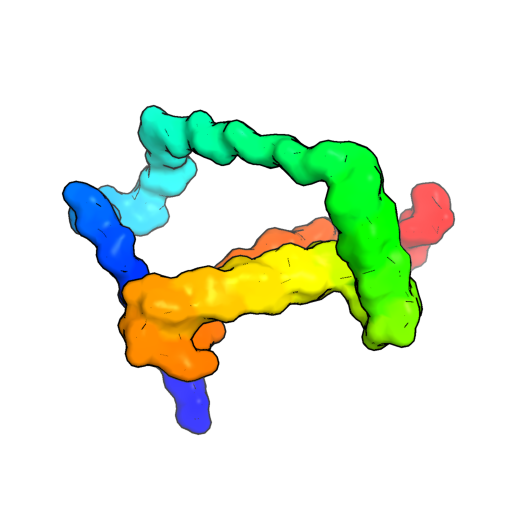 11.784 -1.764 -2.451 1.00 83.50 76 THR A C 1
ATOM 571 O O . THR A 1 76 ? 10.764 -1.545 -3.102 1.00 83.50 76 THR A O 1
ATOM 574 N N . VAL A 1 77 ? 12.942 -1.162 -2.707 1.00 79.12 77 VAL A N 1
ATOM 575 C CA . VAL A 1 77 ? 13.207 -0.336 -3.890 1.00 79.12 77 VAL A CA 1
ATOM 576 C C . VAL A 1 77 ? 14.436 -0.886 -4.607 1.00 79.12 77 VAL A C 1
ATOM 578 O O . VAL A 1 77 ? 15.263 -1.552 -3.989 1.00 79.12 77 VAL A O 1
ATOM 581 N N . SER A 1 78 ? 14.569 -0.615 -5.907 1.00 75.00 78 SER A N 1
ATOM 582 C CA . SER A 1 78 ? 15.670 -1.129 -6.738 1.00 75.00 78 SER A CA 1
ATOM 583 C C . SER A 1 78 ? 17.057 -0.614 -6.333 1.00 75.00 78 SER A C 1
ATOM 585 O O . SER A 1 78 ? 18.057 -1.189 -6.750 1.00 75.00 78 SER A O 1
ATOM 587 N N . GLY A 1 79 ? 17.132 0.455 -5.530 1.00 67.19 79 GLY A N 1
ATOM 588 C CA . GLY A 1 79 ? 18.384 0.946 -4.950 1.00 67.19 79 GLY A CA 1
ATOM 589 C C . GLY A 1 79 ? 19.354 1.577 -5.953 1.00 67.19 79 GLY A C 1
ATOM 590 O O . GLY A 1 79 ? 20.538 1.665 -5.648 1.00 67.19 79 GLY A O 1
ATOM 591 N N . ARG A 1 80 ? 18.889 2.007 -7.135 1.00 67.38 80 ARG A N 1
ATOM 592 C CA . ARG A 1 80 ? 19.714 2.716 -8.127 1.00 67.38 80 ARG A CA 1
ATOM 593 C C . ARG A 1 80 ? 19.578 4.233 -7.914 1.00 67.38 80 ARG A C 1
ATOM 595 O O . ARG A 1 80 ? 18.572 4.789 -8.353 1.00 67.38 80 ARG A O 1
ATOM 602 N N . PRO A 1 81 ? 20.514 4.905 -7.217 1.00 63.81 81 PRO A N 1
ATOM 603 C CA . PRO A 1 81 ? 20.470 6.356 -7.093 1.00 63.81 81 PRO A CA 1
ATOM 604 C C . PRO A 1 81 ? 20.557 7.013 -8.482 1.00 63.81 81 PRO A C 1
ATOM 606 O O . PRO A 1 81 ? 21.324 6.540 -9.327 1.00 63.81 81 PRO A O 1
ATOM 609 N N . PRO A 1 82 ? 19.784 8.086 -8.729 1.00 59.50 82 PRO A N 1
ATOM 610 C CA . PRO A 1 82 ? 19.723 8.759 -10.029 1.00 59.50 82 PRO A CA 1
ATOM 611 C C . PRO A 1 82 ? 21.046 9.438 -10.416 1.00 59.50 82 PRO A C 1
ATOM 613 O O . PRO A 1 82 ? 21.231 9.819 -11.564 1.00 59.50 82 PRO A O 1
ATOM 616 N N . GLU A 1 83 ? 21.978 9.573 -9.472 1.00 60.22 83 GLU A N 1
ATOM 617 C CA . GLU A 1 83 ? 23.287 10.194 -9.685 1.00 60.22 83 GLU A CA 1
ATOM 618 C C . GLU A 1 83 ? 24.336 9.241 -10.287 1.00 60.22 83 GLU A C 1
ATOM 620 O O . GLU A 1 83 ? 25.460 9.666 -10.549 1.00 60.22 83 GLU A O 1
ATOM 625 N N . LEU A 1 84 ? 24.016 7.955 -10.490 1.00 59.19 84 LEU A N 1
ATOM 626 C CA . LEU A 1 84 ? 24.949 7.001 -11.095 1.00 59.19 84 LEU A CA 1
ATOM 627 C C . LEU A 1 84 ? 24.983 7.174 -12.624 1.00 59.19 84 LEU A C 1
ATOM 629 O O . LEU A 1 84 ? 23.964 6.937 -13.280 1.00 59.19 84 LEU A O 1
ATOM 633 N N . PRO A 1 85 ? 26.143 7.514 -13.220 1.00 55.34 85 PRO A N 1
ATOM 634 C CA . PRO A 1 85 ? 26.301 7.512 -14.672 1.00 55.34 85 PRO A CA 1
ATOM 635 C C . PRO A 1 85 ? 25.949 6.126 -15.245 1.00 55.34 85 PRO A C 1
ATOM 637 O O . PRO A 1 85 ? 26.461 5.119 -14.754 1.00 55.34 85 PRO A O 1
ATOM 640 N N . GLY A 1 86 ? 25.076 6.070 -16.258 1.00 57.22 86 GLY A N 1
ATOM 641 C CA . GLY A 1 86 ? 24.617 4.821 -16.898 1.00 57.22 86 GLY A CA 1
ATOM 642 C C . GLY A 1 86 ? 23.281 4.265 -16.383 1.00 57.22 86 GLY A C 1
ATOM 643 O O . GLY A 1 86 ? 22.932 3.123 -16.669 1.00 57.22 86 GLY A O 1
ATOM 644 N N . ALA A 1 87 ? 22.517 5.036 -15.599 1.00 56.97 87 ALA A N 1
ATOM 645 C CA . ALA A 1 87 ? 21.192 4.619 -15.132 1.00 56.97 87 ALA A CA 1
ATOM 646 C C . ALA A 1 87 ? 20.093 4.646 -16.219 1.00 56.97 87 ALA A C 1
ATOM 648 O O . ALA A 1 87 ? 19.033 4.064 -15.977 1.00 56.97 87 ALA A O 1
ATOM 649 N N . GLU A 1 88 ? 20.356 5.279 -17.369 1.00 51.97 88 GLU A N 1
ATOM 650 C CA . GLU A 1 88 ? 19.405 5.502 -18.473 1.00 51.97 88 GLU A CA 1
ATOM 651 C C . GLU A 1 88 ? 19.682 4.666 -19.743 1.00 51.97 88 GLU A C 1
ATOM 653 O O . GLU A 1 88 ? 18.939 4.811 -20.712 1.00 51.97 88 GLU A O 1
ATOM 658 N N . ASP A 1 89 ? 20.698 3.790 -19.738 1.00 49.72 89 ASP A N 1
ATOM 659 C CA . ASP A 1 89 ? 21.036 2.916 -20.881 1.00 49.72 89 ASP A CA 1
ATOM 660 C C . ASP A 1 89 ? 20.306 1.557 -20.844 1.00 49.72 89 ASP A C 1
ATOM 662 O O . ASP A 1 89 ? 20.276 0.909 -19.765 1.00 49.72 89 ASP A O 1
#

Sequence (89 aa):
SGLAEATPLPYDREPREAHRAESTHAVHGTLPAAATRELERLARSSGLTLNTLVQGAWALLLARQAGRDEVVFGTTVSGRPPELPGAED